Protein AF-A0A0S8HD45-F1 (afdb_monomer)

Sequence (75 aa):
MKSNVGGVDRAIRIVLGIVLLVVAYLWLSGALMIIAYIVGAIALITGLVGWCALYTVFGINTCKAPTAPPPPPMS

pLDDT: mean 70.9, std 17.02, range [37.41, 91.56]

Secondary structure (DSSP, 8-state):
----HHHHHHHHHHHHHHHHHHHHHHH--THHHHHHHHHHHHHHHHHHHT--HHHHHTT---S----PPPPPP--

Mean predicted aligned error: 12.35 Å

Structure (mmCIF, N/CA/C/O backbone):
data_AF-A0A0S8HD45-F1
#
_entry.id   AF-A0A0S8HD45-F1
#
loop_
_atom_site.group_PDB
_atom_site.id
_atom_site.type_symbol
_atom_site.label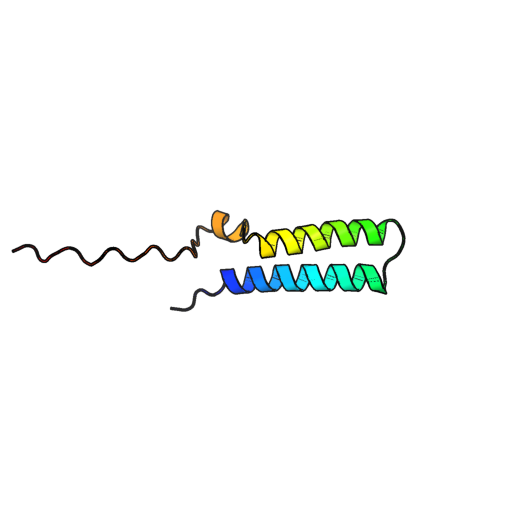_atom_id
_atom_site.label_alt_id
_atom_site.label_comp_id
_atom_site.label_asym_id
_atom_site.label_entity_id
_atom_site.label_seq_id
_atom_site.pdbx_PDB_ins_code
_atom_site.Cartn_x
_atom_site.Cartn_y
_atom_site.Cartn_z
_atom_site.occupancy
_atom_site.B_iso_or_equiv
_atom_site.auth_seq_id
_atom_site.auth_comp_id
_atom_site.auth_asym_id
_atom_site.auth_atom_id
_atom_site.pdbx_PDB_model_num
ATOM 1 N N . MET A 1 1 ? -27.808 -1.636 10.997 1.00 42.72 1 MET A N 1
ATOM 2 C CA . MET A 1 1 ? -26.545 -2.412 10.999 1.00 42.72 1 MET A CA 1
ATOM 3 C C . MET A 1 1 ? -26.136 -2.645 9.553 1.00 42.72 1 MET A C 1
ATOM 5 O O . MET A 1 1 ? -26.805 -3.440 8.917 1.00 42.72 1 MET A O 1
ATOM 9 N N . LYS A 1 2 ? -25.143 -1.901 9.033 1.00 37.41 2 LYS A N 1
ATOM 10 C CA . LYS A 1 2 ? -24.245 -2.266 7.908 1.00 37.41 2 LYS A CA 1
ATOM 11 C C . LYS A 1 2 ? -23.319 -1.083 7.571 1.00 37.41 2 LYS A C 1
ATOM 13 O O . LYS A 1 2 ? -23.414 -0.504 6.498 1.00 37.41 2 LYS A O 1
ATOM 18 N N . SER A 1 3 ? -22.420 -0.709 8.480 1.00 43.09 3 SER A N 1
ATOM 19 C CA . SER A 1 3 ? -21.332 0.223 8.141 1.00 43.09 3 SER A CA 1
ATOM 20 C C . SER A 1 3 ? -20.089 -0.588 7.808 1.00 43.09 3 SER A C 1
ATOM 22 O O . SER A 1 3 ? -19.233 -0.806 8.656 1.00 43.09 3 SER A O 1
ATOM 24 N N . ASN A 1 4 ? -20.026 -1.085 6.569 1.00 52.19 4 ASN A N 1
ATOM 25 C CA . ASN A 1 4 ? -18.871 -1.831 6.054 1.00 52.19 4 ASN A CA 1
ATOM 26 C C . ASN A 1 4 ? -17.863 -0.928 5.334 1.00 52.19 4 ASN A C 1
ATOM 28 O O . ASN A 1 4 ? -16.955 -1.420 4.672 1.00 52.19 4 ASN A O 1
ATOM 32 N N . VAL A 1 5 ? -18.029 0.391 5.428 1.00 53.84 5 VAL A N 1
ATOM 33 C CA . VAL A 1 5 ? -17.244 1.335 4.634 1.00 53.84 5 VAL A CA 1
ATOM 34 C C . VAL A 1 5 ? -15.744 1.187 4.975 1.00 53.84 5 VAL A C 1
ATOM 36 O O . VAL A 1 5 ? -14.911 1.211 4.072 1.00 53.84 5 VAL A O 1
ATOM 39 N N . GLY A 1 6 ? -15.393 0.901 6.240 1.00 60.66 6 GLY A N 1
ATOM 40 C CA . GLY A 1 6 ? -13.998 0.680 6.665 1.00 60.66 6 GLY A CA 1
ATOM 41 C C . GLY A 1 6 ? -13.385 -0.627 6.162 1.00 60.66 6 GLY A C 1
ATOM 42 O O . GLY A 1 6 ? -12.207 -0.674 5.819 1.00 60.66 6 GLY A O 1
ATOM 43 N N . GLY A 1 7 ? -14.191 -1.687 6.041 1.00 64.62 7 GLY A N 1
ATOM 44 C CA . GLY A 1 7 ? -13.751 -2.949 5.441 1.00 64.62 7 GLY A CA 1
ATOM 45 C C . GLY A 1 7 ? -13.568 -2.840 3.926 1.00 64.62 7 GLY A C 1
ATOM 46 O O . GLY A 1 7 ? -12.628 -3.411 3.377 1.00 64.62 7 GLY A O 1
ATOM 47 N N . VAL A 1 8 ? -14.436 -2.071 3.259 1.00 73.69 8 VAL A N 1
ATOM 48 C CA . VAL A 1 8 ? -14.353 -1.820 1.814 1.00 73.69 8 VAL A CA 1
ATOM 49 C C . VAL A 1 8 ? -13.147 -0.940 1.471 1.00 73.69 8 VAL A C 1
ATOM 51 O O . VAL A 1 8 ? -12.403 -1.309 0.572 1.00 73.69 8 VAL A O 1
ATOM 54 N N . ASP A 1 9 ? -12.885 0.154 2.198 1.00 70.75 9 ASP A N 1
ATOM 55 C CA . ASP A 1 9 ? -11.695 1.003 1.977 1.00 70.75 9 ASP A CA 1
ATOM 56 C C . ASP A 1 9 ? -10.391 0.208 2.147 1.00 70.75 9 ASP A C 1
ATOM 58 O O . ASP A 1 9 ? -9.503 0.262 1.294 1.00 70.75 9 ASP A O 1
ATOM 62 N N . ARG A 1 10 ? -10.313 -0.629 3.191 1.00 73.50 10 ARG A N 1
ATOM 63 C CA . ARG A 1 10 ? -9.186 -1.543 3.403 1.00 73.50 10 ARG A CA 1
ATOM 64 C C . ARG A 1 10 ? -8.998 -2.505 2.231 1.00 73.50 10 ARG A C 1
ATOM 66 O O . ARG A 1 10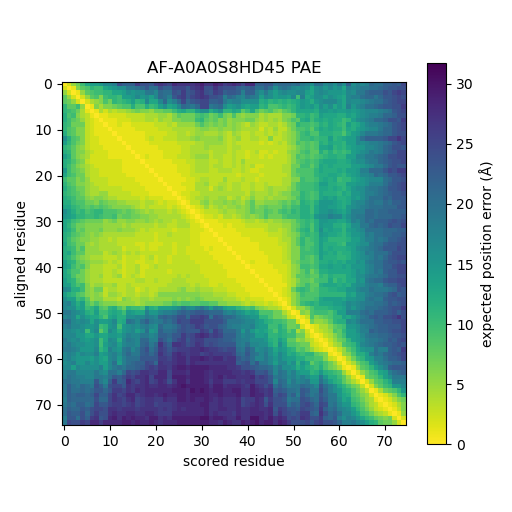 ? -7.880 -2.660 1.743 1.00 73.50 10 ARG A O 1
ATOM 73 N N . ALA A 1 11 ? -10.079 -3.143 1.780 1.00 79.62 11 ALA A N 1
ATOM 74 C CA . ALA A 1 11 ? -10.033 -4.064 0.651 1.00 79.62 11 ALA A CA 1
ATOM 75 C C . ALA A 1 11 ? -9.581 -3.351 -0.631 1.00 79.62 11 ALA A C 1
ATOM 77 O O . ALA A 1 11 ? -8.706 -3.857 -1.326 1.00 79.62 11 ALA A O 1
ATOM 78 N N . ILE A 1 12 ? -10.100 -2.149 -0.898 1.00 83.06 12 ILE A N 1
ATOM 79 C CA . ILE A 1 12 ? -9.711 -1.333 -2.053 1.00 83.06 12 ILE A CA 1
ATOM 80 C C . ILE A 1 12 ? -8.215 -1.001 -2.010 1.00 83.06 12 ILE A C 1
ATO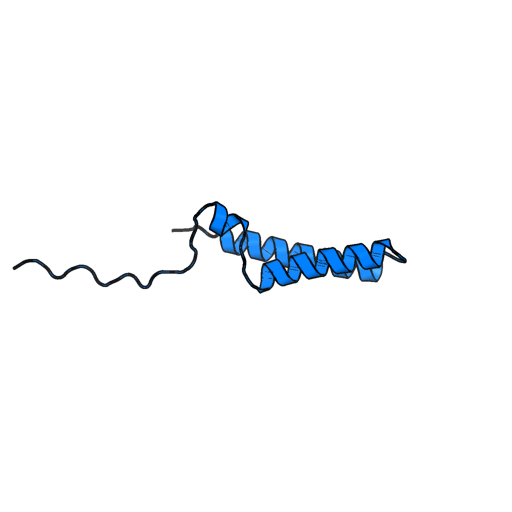M 82 O O . ILE A 1 12 ? -7.536 -1.185 -3.016 1.00 83.06 12 ILE A O 1
ATOM 86 N N . ARG A 1 13 ? -7.668 -0.572 -0.862 1.00 83.31 13 ARG A N 1
ATOM 87 C CA . ARG A 1 13 ? -6.233 -0.247 -0.724 1.00 83.31 13 ARG A CA 1
ATOM 88 C C . ARG A 1 13 ? -5.329 -1.460 -0.921 1.00 83.31 13 ARG A C 1
ATOM 90 O O . ARG A 1 13 ? -4.297 -1.347 -1.576 1.00 83.31 13 ARG A O 1
ATOM 97 N N . ILE A 1 14 ? -5.721 -2.615 -0.384 1.00 81.44 14 ILE A N 1
ATOM 98 C CA . ILE A 1 14 ? -4.977 -3.868 -0.561 1.00 81.44 14 ILE A CA 1
ATOM 99 C C . ILE A 1 14 ? -5.004 -4.288 -2.034 1.00 81.44 14 ILE A C 1
ATOM 101 O O . ILE A 1 14 ? -3.953 -4.570 -2.603 1.00 81.44 14 ILE A O 1
ATOM 105 N N . VAL A 1 15 ? -6.180 -4.277 -2.668 1.00 87.88 15 VAL A N 1
ATOM 106 C CA . VAL A 1 15 ? -6.334 -4.643 -4.084 1.00 87.88 15 VAL A CA 1
ATOM 107 C C . VAL A 1 15 ? -5.547 -3.687 -4.981 1.00 87.88 15 VAL A C 1
ATOM 109 O O . VAL A 1 15 ? -4.792 -4.151 -5.828 1.00 87.88 15 VAL A O 1
ATOM 112 N N . LEU A 1 16 ? -5.647 -2.372 -4.763 1.00 87.00 16 LEU A N 1
ATOM 113 C CA . LEU A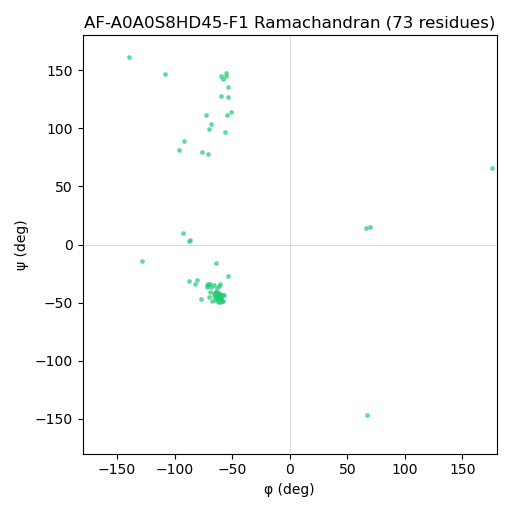 1 16 ? -4.868 -1.375 -5.503 1.00 87.00 16 LEU A CA 1
ATOM 114 C C . LEU A 1 16 ? -3.363 -1.579 -5.326 1.00 87.00 16 LEU A C 1
ATOM 116 O O . LEU A 1 16 ? -2.639 -1.560 -6.317 1.00 87.00 16 LEU A O 1
ATOM 12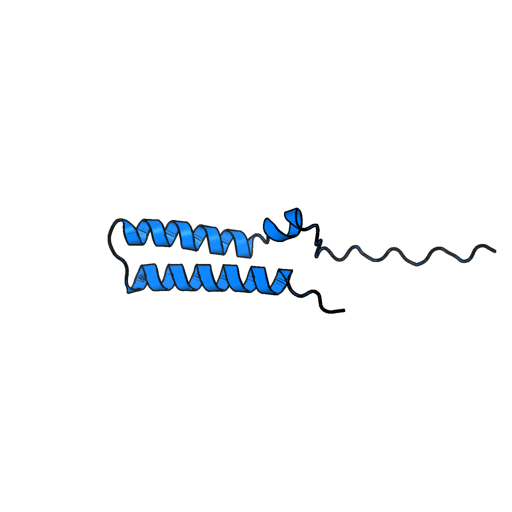0 N N . GLY A 1 17 ? -2.894 -1.807 -4.095 1.00 86.50 17 GLY A N 1
ATOM 121 C CA . GLY A 1 17 ? -1.485 -2.085 -3.821 1.00 86.50 17 GLY A CA 1
ATOM 122 C C . GLY A 1 17 ? -0.990 -3.316 -4.580 1.00 86.50 17 GLY A C 1
ATOM 123 O O . GLY A 1 17 ? 0.021 -3.240 -5.270 1.00 86.50 17 GLY A O 1
ATOM 124 N N . ILE A 1 18 ? -1.731 -4.427 -4.528 1.00 89.88 18 ILE A N 1
ATOM 125 C CA . ILE A 1 18 ? -1.387 -5.664 -5.248 1.00 89.88 18 ILE A CA 1
ATOM 126 C C . ILE A 1 18 ? -1.349 -5.426 -6.760 1.00 89.88 18 ILE A C 1
ATOM 128 O O . ILE A 1 18 ? -0.369 -5.788 -7.407 1.00 89.88 18 ILE A O 1
ATOM 132 N N . VAL A 1 19 ? -2.383 -4.796 -7.326 1.00 91.56 19 VAL A N 1
ATOM 133 C CA . VAL A 1 19 ? -2.450 -4.508 -8.766 1.00 91.56 19 VAL A CA 1
ATOM 134 C C . VAL A 1 19 ? -1.267 -3.648 -9.199 1.00 91.56 19 VAL A C 1
ATOM 136 O O . VAL A 1 19 ? -0.633 -3.955 -10.206 1.00 91.56 19 VAL A O 1
ATOM 139 N N . LEU A 1 20 ? -0.919 -2.616 -8.426 1.00 88.75 20 LEU A N 1
ATOM 140 C CA . LEU A 1 20 ? 0.197 -1.735 -8.758 1.00 88.75 20 LEU A CA 1
ATOM 141 C C . LEU A 1 20 ? 1.539 -2.481 -8.749 1.00 88.75 20 LEU A C 1
ATOM 143 O O . LEU A 1 20 ? 2.344 -2.278 -9.652 1.00 88.75 20 LEU A O 1
ATOM 147 N N . LEU A 1 21 ? 1.763 -3.373 -7.777 1.00 88.31 21 LEU A N 1
ATOM 148 C CA . LEU A 1 21 ? 2.975 -4.199 -7.711 1.00 88.31 21 LEU A CA 1
ATOM 149 C C . LEU A 1 21 ? 3.064 -5.190 -8.881 1.00 88.31 21 LEU A C 1
ATOM 151 O O . LEU A 1 21 ? 4.130 -5.351 -9.469 1.00 88.31 21 LEU A O 1
ATOM 155 N N . VAL A 1 22 ? 1.949 -5.830 -9.246 1.00 90.94 22 VAL A N 1
ATOM 156 C CA . VAL A 1 22 ? 1.890 -6.775 -10.375 1.00 90.94 22 VAL A CA 1
ATOM 157 C C . VAL A 1 22 ? 2.139 -6.057 -11.701 1.00 90.94 22 VAL A C 1
ATOM 159 O O . VAL A 1 22 ? 2.918 -6.529 -12.526 1.00 90.94 22 VAL A O 1
ATOM 162 N N . VAL A 1 23 ? 1.516 -4.894 -11.902 1.00 88.88 23 VAL A N 1
ATOM 163 C CA . VAL A 1 23 ? 1.719 -4.076 -13.104 1.00 88.88 23 VAL A CA 1
ATOM 164 C C . VAL A 1 23 ? 3.157 -3.561 -13.166 1.00 88.88 23 VAL A C 1
ATOM 166 O O . VAL A 1 23 ? 3.776 -3.654 -14.223 1.00 88.88 23 VAL A O 1
ATOM 169 N N . ALA A 1 24 ? 3.721 -3.107 -12.042 1.00 87.00 24 ALA A N 1
ATOM 170 C CA . ALA A 1 24 ? 5.122 -2.703 -11.955 1.00 87.00 24 ALA A CA 1
ATOM 171 C C . ALA A 1 24 ? 6.081 -3.826 -12.363 1.00 87.00 24 ALA A C 1
ATOM 173 O O . ALA A 1 24 ? 7.012 -3.573 -13.120 1.00 87.00 24 ALA A O 1
ATOM 174 N N . TYR A 1 25 ? 5.829 -5.057 -11.910 1.00 86.12 25 TYR A N 1
ATOM 175 C CA . TYR A 1 25 ? 6.661 -6.219 -12.223 1.00 86.12 25 TYR A CA 1
ATOM 176 C C . TYR A 1 25 ? 6.578 -6.648 -13.692 1.00 86.12 25 TYR A C 1
ATOM 178 O O . TYR A 1 25 ? 7.592 -7.005 -14.285 1.00 86.12 25 TYR A O 1
ATOM 186 N N . LEU A 1 26 ? 5.377 -6.633 -14.276 1.00 88.88 26 LEU A N 1
ATOM 187 C CA . LEU A 1 26 ? 5.145 -7.173 -15.619 1.00 88.88 26 LEU A CA 1
ATOM 188 C C . LEU A 1 26 ? 5.382 -6.155 -16.743 1.00 88.88 26 LEU A C 1
ATOM 190 O O . LEU A 1 26 ? 5.758 -6.554 -17.842 1.00 88.88 26 LEU A O 1
ATOM 194 N N . TRP A 1 27 ? 5.131 -4.866 -16.495 1.00 86.25 27 TRP A N 1
ATOM 195 C CA . TRP A 1 27 ? 5.006 -3.864 -17.562 1.00 86.25 27 TRP A CA 1
ATOM 196 C C . TRP A 1 27 ? 5.876 -2.615 -17.384 1.00 86.25 27 TRP A C 1
ATOM 198 O O . TRP A 1 27 ? 6.013 -1.854 -18.341 1.00 86.25 27 TRP A O 1
ATOM 208 N N . LEU A 1 28 ? 6.456 -2.365 -16.203 1.00 88.31 28 LEU A N 1
ATOM 209 C CA . LEU A 1 28 ? 7.287 -1.179 -15.967 1.00 88.31 28 LEU A CA 1
ATOM 210 C C . LEU A 1 28 ? 8.769 -1.548 -15.851 1.00 88.31 28 LEU A C 1
ATOM 212 O O . LEU A 1 28 ? 9.140 -2.593 -15.330 1.00 88.31 28 LEU A O 1
ATOM 216 N N . SER A 1 29 ? 9.636 -0.646 -16.309 1.00 87.44 29 SER A N 1
ATOM 217 C CA . SER A 1 29 ? 11.091 -0.774 -16.196 1.00 87.44 29 SER A CA 1
ATOM 218 C C . SER A 1 29 ? 11.740 0.570 -15.841 1.00 87.44 29 SER A C 1
ATOM 220 O O . SER A 1 29 ? 11.128 1.637 -15.954 1.00 87.44 29 SER A O 1
ATOM 222 N N . GLY A 1 30 ? 12.976 0.529 -15.337 1.00 88.19 30 GLY A N 1
ATOM 223 C CA . GLY A 1 30 ? 13.728 1.727 -14.951 1.00 88.19 30 GLY A CA 1
ATOM 224 C C . GLY A 1 30 ? 13.138 2.471 -13.744 1.00 88.19 30 GLY A C 1
ATOM 225 O O . GLY A 1 30 ? 12.581 1.868 -12.827 1.00 88.19 30 GLY A O 1
ATOM 226 N N . ALA A 1 31 ? 13.269 3.800 -13.725 1.00 88.88 31 ALA A N 1
ATOM 227 C CA . ALA A 1 31 ? 12.866 4.633 -12.584 1.00 88.88 31 ALA A CA 1
ATOM 228 C C . ALA A 1 31 ? 11.363 4.537 -12.251 1.00 88.88 31 ALA A C 1
ATOM 230 O O . ALA A 1 31 ? 10.981 4.561 -11.081 1.00 88.88 31 ALA A O 1
ATOM 231 N N . LEU A 1 32 ? 10.512 4.371 -13.267 1.00 84.75 32 LEU A N 1
ATOM 232 C CA . LEU A 1 32 ? 9.063 4.250 -13.100 1.00 84.75 32 LEU A CA 1
ATOM 233 C C . LEU A 1 32 ? 8.656 2.967 -12.356 1.00 84.75 32 LEU A C 1
ATOM 235 O O . LEU A 1 32 ? 7.728 2.999 -11.551 1.00 84.75 32 LEU A O 1
ATOM 239 N N . MET A 1 33 ? 9.382 1.864 -12.563 1.00 87.06 33 MET A N 1
ATOM 240 C CA . MET A 1 33 ? 9.177 0.611 -11.827 1.00 87.06 33 MET A CA 1
ATOM 241 C C . MET A 1 33 ? 9.449 0.797 -10.329 1.00 87.06 33 MET A C 1
ATOM 243 O O . MET A 1 33 ? 8.662 0.358 -9.495 1.00 87.06 33 MET A O 1
ATOM 247 N N . ILE A 1 34 ? 10.537 1.493 -9.982 1.00 88.81 34 ILE A N 1
ATOM 248 C CA . ILE A 1 34 ? 10.917 1.764 -8.587 1.00 88.81 34 ILE A CA 1
ATOM 249 C C . ILE A 1 34 ? 9.848 2.622 -7.900 1.00 88.81 34 ILE A C 1
ATOM 251 O O . ILE A 1 34 ? 9.423 2.306 -6.790 1.00 88.81 34 ILE A O 1
ATOM 255 N N . ILE A 1 35 ? 9.364 3.670 -8.574 1.00 90.56 35 ILE A N 1
ATOM 256 C CA . ILE A 1 35 ? 8.299 4.532 -8.044 1.00 90.56 35 ILE A CA 1
ATOM 257 C C . ILE A 1 35 ? 7.013 3.727 -7.827 1.00 90.56 35 ILE A C 1
ATOM 259 O O . ILE A 1 35 ? 6.411 3.811 -6.756 1.00 90.56 35 ILE A O 1
ATOM 263 N N . ALA A 1 36 ? 6.610 2.909 -8.803 1.00 88.25 36 ALA A N 1
ATOM 264 C CA . ALA A 1 36 ? 5.420 2.073 -8.688 1.00 88.25 36 ALA A CA 1
ATOM 265 C C . ALA A 1 36 ? 5.542 1.041 -7.553 1.00 88.25 36 ALA A C 1
ATOM 267 O O . ALA A 1 36 ? 4.581 0.836 -6.814 1.00 88.25 36 ALA A O 1
ATOM 268 N N . TYR A 1 37 ? 6.726 0.459 -7.336 1.00 87.44 37 TYR A N 1
ATOM 269 C CA . TYR A 1 37 ? 6.969 -0.420 -6.191 1.00 87.44 37 TYR A CA 1
ATOM 270 C C . TYR A 1 37 ? 6.824 0.298 -4.853 1.00 87.44 37 TYR A C 1
ATOM 272 O O . TYR A 1 37 ? 6.157 -0.221 -3.960 1.00 87.44 37 TYR A O 1
ATOM 280 N N . ILE A 1 38 ? 7.401 1.494 -4.715 1.00 89.69 38 ILE A N 1
ATOM 281 C CA . ILE A 1 38 ? 7.311 2.283 -3.480 1.00 89.69 38 ILE A CA 1
ATOM 282 C C . ILE A 1 38 ? 5.850 2.639 -3.187 1.00 89.69 38 ILE A C 1
ATOM 284 O O . ILE A 1 38 ? 5.362 2.392 -2.086 1.00 89.69 38 ILE A O 1
ATOM 288 N N . VAL A 1 39 ? 5.125 3.163 -4.178 1.00 88.81 39 VAL A N 1
ATOM 289 C CA . VAL A 1 39 ? 3.715 3.551 -4.018 1.00 88.81 39 VAL A CA 1
ATOM 290 C C . VAL A 1 39 ? 2.835 2.333 -3.722 1.00 88.81 39 VAL A C 1
ATOM 292 O O . VAL A 1 39 ? 1.997 2.381 -2.820 1.00 88.81 39 VAL A O 1
ATOM 295 N N . GLY A 1 40 ? 3.051 1.224 -4.432 1.00 87.00 40 GLY A N 1
ATOM 296 C CA . GLY A 1 40 ? 2.303 -0.018 -4.253 1.00 87.00 40 GLY A CA 1
ATOM 297 C C . GLY A 1 40 ? 2.527 -0.614 -2.868 1.00 87.00 40 GLY A C 1
ATOM 298 O O . GLY A 1 40 ? 1.561 -0.941 -2.182 1.00 87.00 40 GLY A O 1
ATOM 299 N N . ALA A 1 41 ? 3.782 -0.670 -2.415 1.00 86.81 41 ALA A N 1
ATOM 300 C CA . ALA A 1 41 ? 4.140 -1.152 -1.087 1.00 86.81 41 ALA A CA 1
ATOM 301 C C . ALA A 1 41 ? 3.539 -0.276 0.018 1.00 86.81 41 ALA A C 1
ATOM 303 O O . ALA A 1 41 ? 2.964 -0.809 0.965 1.00 86.81 41 ALA A O 1
ATOM 304 N N . ILE A 1 42 ? 3.592 1.054 -0.117 1.00 85.88 42 ILE A N 1
ATOM 305 C CA . ILE A 1 42 ? 2.977 1.978 0.846 1.00 85.88 42 ILE A CA 1
ATOM 306 C C . ILE A 1 42 ? 1.464 1.748 0.918 1.00 85.88 42 ILE A C 1
ATOM 308 O O . ILE A 1 42 ? 0.928 1.635 2.019 1.00 85.88 42 ILE A O 1
ATOM 312 N N . ALA A 1 43 ? 0.766 1.628 -0.214 1.00 82.25 43 ALA A N 1
ATOM 313 C CA . ALA A 1 43 ? -0.679 1.390 -0.232 1.00 82.25 43 ALA A CA 1
ATOM 314 C C . ALA A 1 43 ? -1.059 0.053 0.431 1.00 82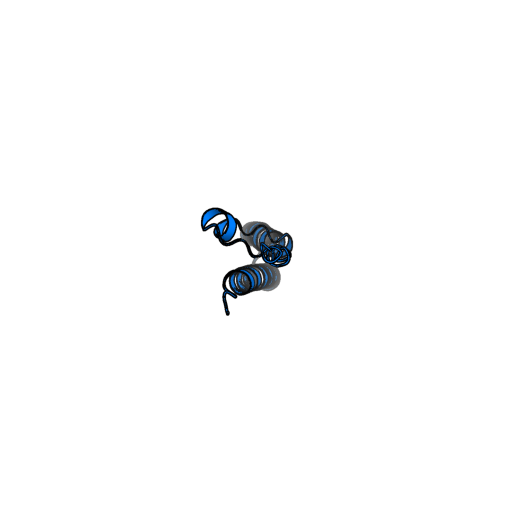.25 43 ALA A C 1
ATOM 316 O O . ALA A 1 43 ? -2.000 -0.003 1.229 1.00 82.25 43 ALA A O 1
ATOM 317 N N . LEU A 1 44 ? -0.286 -1.002 0.155 1.00 83.31 44 LEU A N 1
ATOM 318 C CA . LEU A 1 44 ? -0.488 -2.344 0.702 1.00 83.31 44 LEU A CA 1
ATOM 319 C C . LEU A 1 44 ? -0.218 -2.386 2.210 1.00 83.31 44 LEU A C 1
ATOM 321 O O . LEU A 1 44 ? -1.067 -2.848 2.966 1.00 83.31 44 LEU A O 1
ATOM 325 N N . ILE A 1 45 ? 0.916 -1.839 2.662 1.00 81.06 45 ILE A N 1
ATOM 326 C CA . ILE A 1 45 ? 1.267 -1.731 4.086 1.00 81.06 45 ILE A CA 1
ATOM 327 C C . ILE A 1 45 ? 0.221 -0.887 4.819 1.00 81.06 45 ILE A C 1
ATOM 329 O O . ILE A 1 45 ? -0.260 -1.297 5.870 1.00 81.06 45 ILE A O 1
ATOM 333 N N . THR A 1 46 ? -0.214 0.235 4.242 1.00 75.81 46 THR A N 1
ATOM 334 C CA . THR A 1 46 ? -1.266 1.086 4.827 1.00 75.81 46 THR A CA 1
ATOM 335 C C . THR A 1 46 ? -2.594 0.332 4.970 1.00 75.81 46 THR A C 1
ATOM 337 O O . THR A 1 46 ? -3.250 0.423 6.008 1.00 75.81 46 THR A O 1
ATOM 340 N N . GLY A 1 47 ? -2.984 -0.460 3.964 1.00 69.75 47 GLY A N 1
ATOM 341 C CA . GLY A 1 47 ? -4.171 -1.320 4.024 1.00 69.75 47 GLY A CA 1
ATOM 342 C C . GLY A 1 47 ? -4.034 -2.501 5.000 1.00 69.75 47 GLY A C 1
ATOM 343 O O . GLY A 1 47 ? -5.006 -2.892 5.651 1.00 69.75 47 GLY A O 1
ATOM 344 N N . LEU A 1 48 ? -2.834 -3.068 5.151 1.00 72.25 48 LEU A N 1
ATOM 345 C CA . LEU A 1 48 ? -2.571 -4.207 6.037 1.00 72.25 48 LEU A CA 1
ATOM 346 C C . LEU A 1 48 ? -2.485 -3.805 7.508 1.00 72.25 48 LEU A C 1
ATOM 348 O O . LEU A 1 48 ? -3.153 -4.435 8.329 1.00 72.25 48 LEU A O 1
ATOM 352 N N . VAL A 1 49 ? -1.733 -2.743 7.817 1.00 70.94 49 VAL A N 1
ATOM 353 C CA . VAL A 1 49 ? -1.581 -2.169 9.168 1.00 70.94 49 VAL A CA 1
ATOM 354 C C . VAL A 1 49 ? -2.916 -1.613 9.679 1.00 70.94 49 VAL A C 1
ATOM 356 O O . VAL A 1 49 ? -3.096 -1.415 10.876 1.00 70.94 49 VAL A O 1
ATOM 359 N N . GLY A 1 50 ? -3.899 -1.418 8.792 1.00 59.47 50 GLY A N 1
ATOM 360 C CA . GLY A 1 50 ? -5.251 -1.029 9.184 1.00 59.47 50 GLY A CA 1
ATOM 361 C C . GLY A 1 50 ? -5.321 0.400 9.714 1.00 59.47 50 GLY A C 1
ATOM 362 O O . GLY A 1 50 ? -6.332 0.779 10.307 1.00 59.47 50 GLY A O 1
ATOM 363 N N . TRP A 1 51 ? -4.277 1.206 9.484 1.00 53.06 51 TRP A N 1
ATOM 364 C CA . TRP A 1 51 ? -4.264 2.614 9.848 1.00 53.06 51 TRP A CA 1
ATOM 365 C C . TRP A 1 51 ? -5.108 3.380 8.833 1.00 53.06 51 TRP A C 1
ATOM 367 O O . TRP A 1 51 ? -4.642 3.949 7.845 1.00 53.06 51 TRP A O 1
ATOM 377 N N . CYS A 1 52 ? -6.414 3.303 9.054 1.00 54.28 52 CYS A N 1
ATOM 378 C CA . CYS A 1 52 ? -7.420 3.994 8.283 1.00 54.28 52 CYS A CA 1
ATOM 379 C C . CYS A 1 52 ? -7.346 5.494 8.595 1.00 54.28 52 CYS A C 1
ATOM 381 O O . CYS A 1 52 ? -8.181 6.012 9.330 1.00 54.28 52 CYS A O 1
ATOM 383 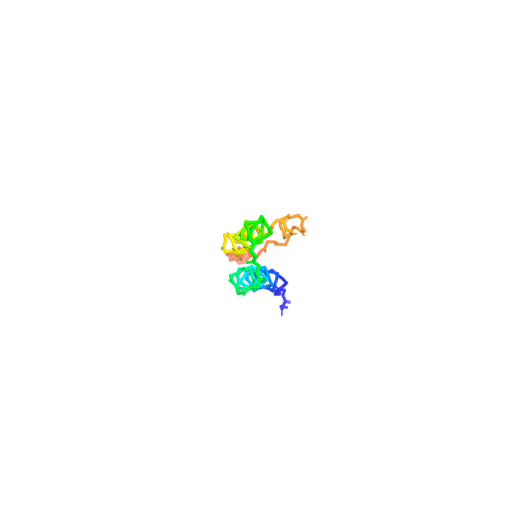N N . ALA A 1 53 ? -6.367 6.199 8.022 1.00 47.88 53 ALA A N 1
ATOM 384 C CA . ALA A 1 53 ? -6.222 7.650 8.165 1.00 47.88 53 ALA A CA 1
ATOM 385 C C . ALA A 1 53 ? -7.507 8.411 7.778 1.00 47.88 53 ALA A C 1
ATOM 387 O O . ALA A 1 53 ? -7.779 9.477 8.310 1.00 47.88 53 ALA A O 1
ATOM 388 N N . LEU A 1 54 ? -8.336 7.843 6.894 1.00 50.38 54 LEU A N 1
ATOM 389 C CA . LEU A 1 54 ? -9.619 8.435 6.521 1.00 50.38 54 LEU A CA 1
ATOM 390 C C . LEU A 1 54 ? -10.733 8.166 7.551 1.00 50.38 54 LEU A C 1
ATOM 392 O O . LEU A 1 54 ? -11.599 9.012 7.725 1.00 50.38 54 LEU A O 1
ATOM 396 N N . TYR A 1 55 ? -10.707 7.037 8.272 1.00 49.75 55 TYR A N 1
ATOM 397 C CA . TYR A 1 55 ? -11.732 6.687 9.275 1.00 49.75 55 TYR A CA 1
ATOM 398 C C . TYR A 1 55 ? -11.496 7.356 10.618 1.00 49.75 55 TYR A C 1
ATOM 400 O O . TYR A 1 55 ? -12.459 7.712 11.290 1.00 49.75 55 TYR A O 1
ATOM 408 N N . THR A 1 56 ? -10.233 7.549 10.997 1.00 46.44 56 THR A N 1
ATOM 409 C CA . THR A 1 56 ? -9.872 8.336 12.178 1.00 46.44 56 THR A CA 1
ATOM 410 C C . THR A 1 56 ? -10.186 9.818 11.970 1.00 46.44 56 THR A C 1
ATOM 412 O O . THR A 1 56 ? -10.677 10.455 12.894 1.00 46.44 56 THR A O 1
ATOM 415 N N . VAL A 1 57 ? -10.007 10.347 10.750 1.00 51.06 57 VAL A N 1
ATOM 416 C CA . VAL A 1 57 ? -10.406 11.722 10.388 1.00 51.06 57 VAL A CA 1
ATOM 417 C C . VAL A 1 57 ? -11.929 11.877 10.292 1.00 51.06 57 VAL A C 1
ATOM 419 O O . VAL A 1 57 ? -12.458 12.904 10.703 1.00 51.06 57 VAL A O 1
ATOM 422 N N . PHE A 1 58 ? -12.653 10.853 9.826 1.00 52.62 58 PHE A N 1
ATOM 423 C CA . PHE A 1 58 ? -14.125 10.841 9.820 1.00 52.62 58 PHE A CA 1
ATOM 424 C C . PHE A 1 58 ? -14.767 10.338 11.130 1.00 52.62 58 PHE A C 1
ATOM 426 O O . PHE A 1 58 ? -15.989 10.231 11.204 1.00 52.62 58 PHE A O 1
ATOM 433 N N . GLY A 1 59 ? -13.986 10.033 12.173 1.00 49.75 59 GLY A N 1
ATOM 434 C CA . GLY A 1 59 ? -14.496 9.625 13.490 1.00 49.75 59 GLY A CA 1
ATOM 435 C C . GLY A 1 59 ? -15.232 8.277 13.533 1.00 49.75 59 GLY A C 1
ATOM 436 O O . GLY A 1 59 ? -15.911 7.973 14.515 1.00 49.75 59 GLY A O 1
ATOM 437 N N . ILE A 1 60 ? -15.117 7.445 12.494 1.00 51.59 60 ILE A N 1
ATOM 438 C CA . ILE A 1 60 ? -15.809 6.154 12.417 1.00 51.59 60 ILE A CA 1
ATOM 439 C C . ILE A 1 60 ? -14.893 5.075 13.000 1.00 51.59 60 ILE A C 1
ATOM 441 O O . ILE A 1 60 ? -14.102 4.433 12.311 1.00 51.59 60 ILE A O 1
ATOM 445 N N . ASN A 1 61 ? -15.021 4.880 14.310 1.00 46.81 61 ASN A N 1
ATOM 446 C CA . ASN A 1 61 ? -14.352 3.817 15.046 1.00 46.81 61 ASN A CA 1
ATOM 447 C C . ASN A 1 61 ? -15.001 2.462 14.724 1.00 46.81 61 ASN A C 1
ATOM 449 O O . ASN A 1 61 ? -16.130 2.190 15.124 1.00 46.81 61 ASN A O 1
ATOM 453 N N . THR A 1 62 ? -14.283 1.583 14.023 1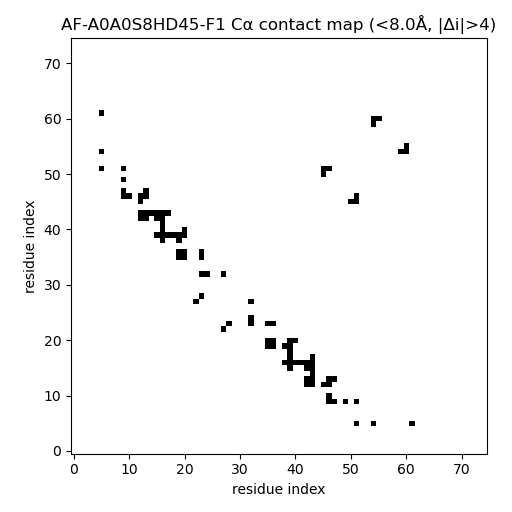.00 49.72 62 THR A N 1
ATOM 454 C CA . THR A 1 62 ? -14.691 0.179 13.819 1.00 49.72 62 THR A CA 1
ATOM 455 C C . THR A 1 62 ? -14.206 -0.746 14.937 1.00 49.72 62 THR A C 1
ATOM 457 O O . THR A 1 62 ? -14.437 -1.954 14.883 1.00 49.72 62 THR A O 1
ATOM 460 N N . CYS A 1 63 ? -13.557 -0.206 15.972 1.00 48.41 63 CYS A N 1
ATOM 461 C CA . CYS A 1 63 ? -13.360 -0.928 17.219 1.00 48.41 63 CYS A CA 1
ATOM 462 C C . CYS A 1 63 ? -14.730 -1.085 17.878 1.00 48.41 63 CYS A C 1
ATOM 464 O O . CYS A 1 63 ? -15.289 -0.138 18.424 1.00 48.41 63 CYS A O 1
ATOM 466 N N . LYS A 1 64 ? -15.284 -2.294 17.788 1.00 44.62 64 LYS A N 1
ATOM 467 C CA . LYS A 1 64 ? -16.425 -2.731 18.585 1.00 44.62 64 LYS A CA 1
ATOM 468 C C . LYS A 1 64 ? -16.029 -2.552 20.052 1.00 44.62 64 LYS A C 1
ATOM 470 O O . LYS A 1 64 ? -15.326 -3.398 20.597 1.00 44.62 64 LYS A O 1
ATOM 475 N N . ALA A 1 65 ? -16.418 -1.439 20.674 1.00 42.66 65 ALA A N 1
ATOM 476 C CA . ALA A 1 65 ? -16.398 -1.351 22.124 1.00 42.66 65 ALA A CA 1
ATOM 477 C C . ALA A 1 65 ? -17.205 -2.557 22.625 1.00 42.66 65 ALA A C 1
ATOM 479 O O . ALA A 1 65 ? -18.322 -2.764 22.131 1.00 42.66 65 ALA A O 1
ATOM 480 N N . PRO A 1 66 ? -16.665 -3.399 23.523 1.00 43.41 66 PRO A N 1
ATOM 481 C CA . PRO A 1 66 ? -17.504 -4.315 24.270 1.00 43.41 66 PRO A CA 1
ATOM 482 C C . PRO A 1 66 ? -18.627 -3.463 24.859 1.00 43.41 66 PRO A C 1
ATOM 484 O O . PRO A 1 66 ? -18.365 -2.525 25.610 1.00 43.41 66 PRO A O 1
ATOM 487 N N . THR A 1 67 ? -19.860 -3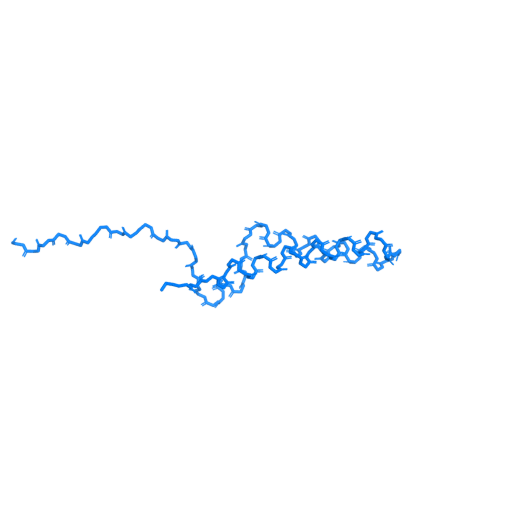.698 24.419 1.00 49.53 67 THR A N 1
ATOM 488 C CA . THR A 1 67 ? -21.040 -3.052 24.987 1.00 49.53 67 THR A CA 1
ATOM 489 C C . THR A 1 67 ? -21.008 -3.337 26.479 1.00 49.53 67 THR A C 1
ATOM 491 O O . THR A 1 67 ? -21.130 -4.501 26.868 1.00 49.53 67 THR A O 1
ATOM 494 N N . ALA A 1 68 ? -20.782 -2.310 27.301 1.00 54.97 68 ALA A N 1
ATOM 495 C CA . ALA A 1 68 ? -20.960 -2.445 28.736 1.00 54.97 68 ALA A CA 1
ATOM 496 C C . ALA A 1 68 ? -22.386 -2.978 28.980 1.00 54.97 68 ALA A C 1
ATOM 498 O O . ALA A 1 68 ? -23.313 -2.535 28.288 1.00 54.97 68 ALA A O 1
ATOM 499 N N . PRO A 1 69 ? -22.570 -3.963 29.877 1.00 65.12 69 PRO A N 1
ATOM 500 C CA . PRO A 1 69 ? -23.895 -4.485 30.185 1.00 65.12 69 PRO A CA 1
ATOM 501 C C . PRO A 1 69 ? -24.829 -3.338 30.619 1.00 65.12 69 PRO A C 1
ATOM 503 O O . PRO A 1 69 ? -24.350 -2.349 31.182 1.00 65.12 69 PRO A O 1
ATOM 506 N N . PRO A 1 70 ? -26.141 -3.432 30.325 1.00 66.31 70 PRO A N 1
ATOM 507 C CA . PRO A 1 70 ? -27.099 -2.384 30.666 1.00 66.31 70 PRO A CA 1
ATOM 508 C C . PRO A 1 70 ? -27.047 -2.082 32.174 1.00 66.31 70 PRO A C 1
ATOM 510 O O . PRO A 1 70 ? -26.820 -3.005 32.961 1.00 66.31 70 PRO A O 1
ATOM 513 N N . PRO A 1 71 ? -27.231 -0.813 32.590 1.00 67.44 71 PRO A N 1
ATOM 514 C CA . PRO A 1 71 ? -27.194 -0.455 34.003 1.00 67.44 71 PRO A CA 1
ATOM 515 C C . PRO A 1 71 ? -28.245 -1.266 34.781 1.00 67.44 71 PRO A C 1
ATOM 517 O O . PRO A 1 71 ? -29.333 -1.511 34.247 1.00 67.44 71 PRO A O 1
ATOM 520 N N . PRO A 1 72 ? -27.937 -1.706 36.017 1.00 74.44 72 PRO A N 1
ATOM 521 C CA . PRO A 1 72 ? -28.887 -2.462 36.824 1.00 74.44 72 PRO A CA 1
ATOM 522 C C . PRO A 1 72 ? -30.157 -1.628 37.071 1.00 74.44 72 PRO A C 1
ATOM 524 O O . PRO A 1 72 ? -30.060 -0.401 37.187 1.00 74.44 72 PRO A O 1
ATOM 527 N N . PRO A 1 73 ? -31.347 -2.259 37.134 1.00 73.69 73 PRO A N 1
ATOM 528 C CA . PRO A 1 73 ? -32.579 -1.543 37.431 1.00 73.69 73 PRO A CA 1
ATOM 529 C C . PRO A 1 73 ? -32.445 -0.884 38.804 1.00 73.69 73 PRO A C 1
ATOM 531 O O . PRO A 1 73 ? -32.076 -1.538 39.777 1.00 73.69 73 PRO A O 1
ATOM 534 N N . MET A 1 74 ? -32.712 0.419 38.863 1.00 60.50 74 MET A N 1
ATOM 535 C CA . MET A 1 74 ? -32.768 1.151 40.123 1.00 60.50 74 MET A CA 1
ATOM 536 C C . MET A 1 74 ? -34.015 0.685 40.882 1.00 60.50 74 MET A C 1
ATOM 538 O O . MET A 1 74 ? -35.128 1.087 40.540 1.00 60.50 74 MET A O 1
ATOM 542 N N . SER A 1 75 ? -33.809 -0.214 41.846 1.00 62.50 75 SER A N 1
ATOM 543 C CA . SER A 1 75 ? -34.767 -0.594 42.890 1.00 62.50 75 SER A CA 1
ATOM 544 C C . SER A 1 75 ? -34.399 0.078 44.201 1.00 62.50 75 SER A C 1
ATOM 546 O O . SER A 1 75 ? -33.211 -0.068 44.576 1.00 62.50 75 SER A O 1
#

Foldseek 3Di:
DDPCVLVVQLVVLLVQLVVLLVCLVPPNDDPVSVVSPVSSVVSNCCSVVSVPVVCVVVVPDPPPDPPDPDDPPDD

Solvent-accessible surface area (backbone atoms only — not comparable to full-atom values): 4433 Å² total; per-residue (Å²): 142,83,86,53,62,70,61,50,53,32,49,51,31,35,53,51,11,51,50,37,39,52,46,23,72,76,76,41,64,71,73,61,20,55,52,33,42,54,54,13,50,50,36,26,49,42,29,68,73,59,65,50,68,67,33,67,73,66,67,58,73,82,70,78,68,78,76,74,76,79,79,77,83,93,123

Radius of gyration: 19.23 Å; Cα contacts (8 Å, |Δi|>4): 50; chains: 1; bounding box: 48×19×60 Å